Protein AF-A0A2A8V6V7-F1 (afdb_monomer)

Solvent-accessible surface area (backbone atoms only — not comparable to full-atom values): 4788 Å² total; per-residue (Å²): 134,92,74,62,65,67,46,78,47,44,54,91,47,57,87,46,46,67,57,55,50,50,55,56,75,75,45,101,62,98,70,81,55,43,80,45,65,41,82,74,92,80,58,86,99,54,74,82,51,65,73,60,51,50,46,37,39,74,71,58,78,38,92,40,75,86,27,92,87,50,91,113

Foldseek 3Di:
DPPAQEAEEAPVCPVVQVVLQVVVVPDPDPDDHHYDHDHDDDDPPADPDPVVLVVCQVVVVAPHCPGPRHPD

Nearest PDB structures (foldseek):
  1gsg-assembly1_P  TM=9.959E-01  e=1.676E-07  Escherichia coli
  5bnz-assembly2_B  TM=9.295E-01  e=1.114E-07  Pseudomonas aeruginosa PAO1
  4jxx-assembly1_A  TM=9.944E-01  e=3.795E-07  Escherichia coli K-12
  2re8-assembly1_A  TM=9.909E-01  e=4.063E-07  Escherichia coli
  1qrt-assembly1_A  TM=9.954E-01  e=7.498E-07  Escherichia coli

Sequence (72 aa):
IEGITHSLCSLEFEDHRPLYDWVLDNISIGHHPQQIEFSRLELLYALTSKRKLQALVNDGAVTGWDDPRMPT

Structure (mmCIF, N/CA/C/O backbone):
data_AF-A0A2A8V6V7-F1
#
_entry.id   AF-A0A2A8V6V7-F1
#
loop_
_atom_site.group_PDB
_atom_site.id
_atom_site.type_symbol
_atom_site.label_atom_id
_atom_site.label_alt_id
_atom_site.label_comp_id
_atom_site.label_asym_id
_atom_site.label_entity_id
_atom_site.label_seq_id
_atom_site.pdbx_PDB_ins_code
_atom_site.Cartn_x
_atom_site.Cartn_y
_atom_site.Cartn_z
_atom_site.occupancy
_atom_site.B_iso_or_equiv
_atom_site.auth_seq_id
_atom_site.auth_comp_id
_atom_site.auth_asym_id
_atom_site.auth_atom_id
_atom_site.pdbx_PDB_model_num
ATOM 1 N N . ILE A 1 1 ? 14.251 5.285 -10.678 1.00 83.38 1 ILE A N 1
ATOM 2 C CA . ILE A 1 1 ? 14.804 6.649 -10.460 1.00 83.38 1 ILE A CA 1
ATOM 3 C C . ILE A 1 1 ? 15.488 6.736 -9.097 1.00 83.38 1 ILE A C 1
ATOM 5 O O . ILE A 1 1 ? 16.662 7.059 -9.055 1.00 83.38 1 ILE A O 1
ATOM 9 N N . GLU A 1 2 ? 14.809 6.366 -8.011 1.00 92.56 2 GLU A N 1
ATOM 10 C CA . GLU A 1 2 ? 15.315 6.442 -6.623 1.00 92.56 2 GLU A CA 1
ATOM 11 C C . GLU A 1 2 ? 16.374 5.384 -6.236 1.00 92.56 2 GLU A C 1
ATOM 13 O O . GLU A 1 2 ? 16.787 5.316 -5.086 1.00 92.56 2 GLU A O 1
ATOM 18 N N . GLY A 1 3 ? 16.817 4.537 -7.173 1.00 90.44 3 GLY A N 1
ATOM 19 C CA . GLY A 1 3 ? 17.810 3.490 -6.892 1.00 90.44 3 GLY A CA 1
ATOM 20 C C . GLY A 1 3 ? 17.296 2.325 -6.033 1.00 90.44 3 GLY A C 1
ATOM 21 O O . GLY A 1 3 ? 18.098 1.603 -5.448 1.00 90.44 3 GLY A O 1
ATOM 22 N N . ILE A 1 4 ? 15.975 2.128 -5.952 1.00 93.88 4 ILE A N 1
ATOM 23 C CA . ILE A 1 4 ? 15.371 0.984 -5.258 1.00 93.88 4 ILE A CA 1
ATOM 24 C C . ILE A 1 4 ? 15.865 -0.328 -5.879 1.00 93.88 4 ILE A C 1
ATOM 26 O O . ILE A 1 4 ? 15.822 -0.497 -7.094 1.00 93.88 4 ILE A O 1
ATOM 30 N N . THR A 1 5 ? 16.314 -1.261 -5.039 1.00 93.69 5 THR A N 1
ATOM 31 C CA . THR A 1 5 ? 16.704 -2.616 -5.466 1.00 93.69 5 THR A CA 1
ATOM 32 C C . THR A 1 5 ? 15.538 -3.595 -5.349 1.00 93.69 5 THR A C 1
ATOM 34 O O . THR A 1 5 ? 15.293 -4.374 -6.267 1.00 93.69 5 THR A O 1
ATOM 37 N N . HIS A 1 6 ? 14.784 -3.501 -4.250 1.00 95.75 6 HIS A N 1
ATOM 38 C CA . HIS A 1 6 ? 13.633 -4.346 -3.943 1.00 95.75 6 HIS A CA 1
ATOM 39 C C . HIS A 1 6 ? 12.448 -3.463 -3.551 1.00 95.75 6 HIS A C 1
ATOM 41 O O . HIS A 1 6 ? 12.497 -2.752 -2.546 1.00 95.75 6 HIS A O 1
ATOM 47 N N . SER A 1 7 ? 11.397 -3.490 -4.364 1.00 96.00 7 SER A N 1
ATOM 48 C CA . SER A 1 7 ? 10.137 -2.807 -4.098 1.00 96.00 7 SER A CA 1
ATOM 49 C C . SER A 1 7 ? 9.227 -3.748 -3.315 1.00 96.00 7 SER A C 1
ATOM 51 O O . SER A 1 7 ? 8.718 -4.724 -3.858 1.00 96.00 7 SER A O 1
ATOM 53 N N . LEU A 1 8 ? 9.074 -3.495 -2.015 1.00 95.75 8 LEU A N 1
ATOM 54 C CA . LEU A 1 8 ? 8.265 -4.334 -1.134 1.00 95.75 8 LEU A CA 1
ATOM 55 C C . LEU A 1 8 ? 6.832 -3.797 -1.073 1.00 95.75 8 LEU A C 1
ATOM 57 O O . LEU A 1 8 ? 6.626 -2.637 -0.712 1.00 95.75 8 LEU A O 1
ATOM 61 N N . CYS A 1 9 ? 5.846 -4.631 -1.390 1.00 95.44 9 CYS A N 1
ATOM 62 C CA . CYS A 1 9 ? 4.434 -4.246 -1.371 1.00 95.44 9 CYS A CA 1
ATOM 63 C C . CYS A 1 9 ? 3.526 -5.377 -0.865 1.00 95.44 9 CYS A C 1
ATOM 65 O O . CYS A 1 9 ? 3.985 -6.451 -0.486 1.00 95.44 9 CYS A O 1
ATOM 67 N N . SER A 1 10 ? 2.224 -5.124 -0.778 1.00 94.38 10 SER A N 1
ATOM 68 C CA . SER A 1 10 ? 1.241 -6.111 -0.329 1.00 94.38 10 SER A CA 1
ATOM 69 C C . SER A 1 10 ? 0.823 -7.076 -1.448 1.00 94.38 10 SER A C 1
ATOM 71 O O . SER A 1 10 ? 0.868 -6.729 -2.624 1.00 94.38 10 SER A O 1
ATOM 73 N 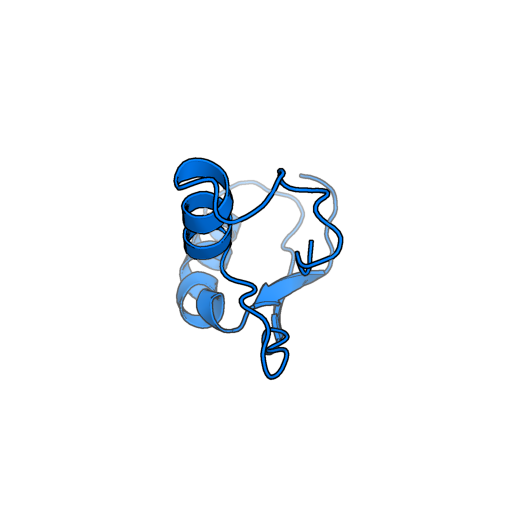N . LEU A 1 11 ? 0.338 -8.271 -1.075 1.00 93.56 11 LEU A N 1
ATOM 74 C CA . LEU A 1 11 ? -0.148 -9.313 -2.008 1.00 93.56 11 LEU A CA 1
ATOM 75 C C . LEU A 1 11 ? -1.181 -8.835 -3.040 1.00 93.56 11 LEU A C 1
ATOM 77 O O . LEU A 1 11 ? -1.267 -9.387 -4.127 1.00 93.56 11 LEU A O 1
ATOM 81 N N . GLU A 1 12 ? -1.948 -7.791 -2.737 1.00 92.56 12 GLU A N 1
ATOM 82 C CA . GLU A 1 12 ? -2.917 -7.203 -3.673 1.00 92.56 12 GLU A CA 1
ATOM 83 C C . GLU A 1 12 ? -2.288 -6.584 -4.936 1.00 92.56 12 GLU A C 1
ATOM 85 O O . GLU A 1 12 ? -3.001 -6.266 -5.887 1.00 92.56 12 GLU A O 1
ATOM 90 N N . PHE A 1 13 ? -0.962 -6.437 -4.965 1.00 94.50 13 PHE A N 1
ATOM 91 C CA . PHE A 1 13 ? -0.212 -5.931 -6.110 1.00 94.50 13 PHE A CA 1
ATOM 92 C C . PHE A 1 13 ? 0.454 -7.018 -6.964 1.00 94.50 13 PHE A C 1
ATOM 94 O O . PHE A 1 13 ? 1.098 -6.674 -7.953 1.00 94.50 13 PHE A O 1
ATOM 101 N N . GLU A 1 14 ? 0.263 -8.304 -6.657 1.00 93.38 14 GLU A N 1
ATOM 102 C CA . GLU A 1 14 ? 0.875 -9.406 -7.417 1.00 93.38 14 GLU A CA 1
ATOM 103 C C . GLU A 1 14 ? 0.490 -9.363 -8.908 1.00 93.38 14 GLU A C 1
ATOM 105 O O . GLU A 1 14 ? 1.362 -9.353 -9.777 1.00 93.38 14 GLU A O 1
ATOM 110 N N . ASP A 1 15 ? -0.801 -9.192 -9.211 1.00 93.69 15 ASP A N 1
ATOM 111 C CA . ASP A 1 15 ? -1.306 -9.065 -10.589 1.00 93.69 15 ASP A CA 1
ATOM 112 C C . ASP A 1 15 ? -0.799 -7.806 -11.315 1.00 93.69 15 ASP A C 1
ATOM 114 O O . ASP A 1 15 ? -0.886 -7.706 -12.540 1.00 93.69 15 ASP A O 1
ATOM 118 N N . HIS A 1 16 ? -0.264 -6.828 -10.577 1.00 94.94 16 HIS A N 1
ATOM 119 C CA . HIS A 1 16 ? 0.294 -5.603 -11.147 1.00 94.94 16 HIS A CA 1
ATOM 120 C C . HIS A 1 16 ? 1.765 -5.762 -11.543 1.00 94.94 16 HIS A C 1
ATOM 122 O O . HIS A 1 16 ? 2.265 -4.941 -12.314 1.00 94.94 16 HIS A O 1
ATOM 128 N N . ARG A 1 17 ? 2.457 -6.811 -11.076 1.00 94.25 17 ARG A N 1
ATOM 129 C CA . ARG A 1 17 ? 3.871 -7.041 -11.395 1.00 94.25 17 ARG A CA 1
ATOM 130 C C . ARG A 1 17 ? 4.149 -7.109 -12.905 1.00 94.25 17 ARG A C 1
ATOM 132 O O . ARG A 1 17 ? 5.056 -6.411 -13.346 1.00 94.25 17 ARG A O 1
ATOM 139 N N . PRO A 1 18 ? 3.355 -7.814 -13.740 1.00 96.06 18 PRO A N 1
ATOM 140 C CA . PRO A 1 18 ? 3.587 -7.825 -15.186 1.00 96.06 18 PRO A CA 1
ATOM 141 C C . PRO A 1 18 ? 3.505 -6.432 -15.820 1.00 96.06 18 PRO A C 1
ATOM 143 O O . PRO A 1 18 ? 4.226 -6.142 -16.769 1.00 96.06 18 PRO A O 1
ATOM 146 N N . LEU A 1 19 ? 2.636 -5.559 -15.298 1.00 96.38 19 LEU A N 1
ATOM 147 C CA . LEU A 1 19 ? 2.543 -4.173 -15.754 1.00 96.38 19 LEU A CA 1
ATOM 148 C C . LEU A 1 19 ? 3.742 -3.347 -15.275 1.00 96.38 19 LEU A C 1
ATOM 150 O O . LEU A 1 19 ? 4.248 -2.523 -16.033 1.00 96.38 19 LEU A O 1
ATOM 154 N N . TYR A 1 20 ? 4.192 -3.565 -14.037 1.00 95.94 20 TYR A N 1
ATOM 155 C CA . TYR A 1 20 ? 5.388 -2.932 -13.483 1.00 95.94 20 TYR A CA 1
ATOM 156 C C . TYR A 1 20 ? 6.620 -3.241 -14.343 1.00 95.94 20 TYR A C 1
ATOM 158 O O . TYR A 1 20 ? 7.286 -2.316 -14.809 1.00 95.94 20 TYR A O 1
ATOM 166 N N . ASP A 1 21 ? 6.844 -4.523 -14.635 1.00 94.69 21 ASP A N 1
ATOM 167 C CA . ASP A 1 21 ? 7.945 -4.993 -15.479 1.00 94.69 21 ASP A CA 1
ATOM 168 C C . ASP A 1 21 ? 7.798 -4.468 -16.914 1.00 94.69 21 ASP A C 1
ATOM 170 O O . ASP A 1 21 ? 8.737 -3.897 -17.462 1.00 94.69 21 ASP A O 1
ATOM 174 N N . TRP A 1 22 ? 6.592 -4.528 -17.497 1.00 96.81 22 TRP A N 1
ATOM 175 C CA . TRP A 1 22 ? 6.346 -3.989 -18.838 1.00 96.81 22 TRP A CA 1
ATOM 176 C C . TRP A 1 22 ? 6.715 -2.505 -18.939 1.00 96.81 22 TRP A C 1
ATOM 178 O O . TRP A 1 22 ? 7.347 -2.094 -19.910 1.00 96.81 22 TRP A O 1
ATOM 188 N N . VAL A 1 23 ? 6.361 -1.681 -17.949 1.00 96.31 23 VAL A N 1
ATOM 189 C CA . VAL A 1 23 ? 6.738 -0.260 -17.962 1.00 96.31 23 VAL A CA 1
ATOM 190 C C . VAL A 1 23 ? 8.256 -0.097 -17.918 1.00 96.31 23 VAL A C 1
ATOM 192 O O . VAL A 1 23 ? 8.779 0.732 -18.661 1.00 96.31 23 VAL A O 1
ATOM 195 N N . LEU A 1 24 ? 8.963 -0.868 -17.087 1.00 94.06 24 LEU A N 1
ATOM 196 C CA . LEU A 1 24 ? 10.423 -0.794 -16.981 1.00 94.06 24 LEU A CA 1
ATOM 197 C C . LEU A 1 24 ? 11.131 -1.276 -18.254 1.00 94.06 24 LEU A C 1
ATOM 199 O O . LEU A 1 24 ? 12.108 -0.652 -18.665 1.00 94.06 24 LEU A O 1
ATOM 203 N N . ASP A 1 25 ? 10.607 -2.313 -18.903 1.00 94.75 25 ASP A N 1
ATOM 204 C CA . ASP A 1 25 ? 11.147 -2.878 -20.143 1.00 94.75 25 ASP A CA 1
ATOM 205 C C . ASP A 1 25 ? 10.954 -1.956 -21.358 1.00 94.75 25 ASP A C 1
ATOM 207 O O . ASP A 1 25 ? 11.727 -2.003 -22.316 1.00 94.75 25 ASP A O 1
ATOM 211 N N . ASN A 1 26 ? 9.925 -1.102 -21.338 1.00 96.56 26 ASN A N 1
ATOM 212 C CA . ASN A 1 26 ? 9.572 -0.229 -22.464 1.00 96.56 26 ASN A CA 1
ATOM 213 C C . ASN A 1 26 ? 10.156 1.191 -22.361 1.00 96.56 26 ASN A C 1
ATOM 215 O O . ASN A 1 26 ? 9.910 2.021 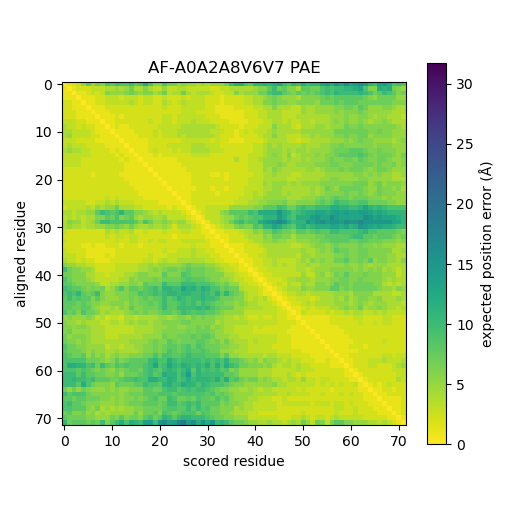-23.241 1.00 96.56 26 ASN A O 1
ATOM 219 N N . ILE A 1 27 ? 10.934 1.493 -21.318 1.00 95.44 27 ILE A N 1
ATOM 220 C CA . ILE A 1 27 ? 11.584 2.797 -21.136 1.00 95.44 27 ILE A CA 1
ATOM 221 C C . ILE A 1 27 ? 13.102 2.651 -21.015 1.00 95.44 27 ILE A C 1
ATOM 223 O O . ILE A 1 27 ? 13.625 1.665 -20.510 1.00 95.44 27 ILE A O 1
ATOM 227 N N . SER A 1 28 ? 13.839 3.685 -21.419 1.00 92.81 28 SER A N 1
ATOM 228 C CA . SER A 1 28 ? 15.294 3.725 -21.244 1.00 92.81 28 SER A CA 1
ATOM 229 C C . SER A 1 28 ? 15.658 4.067 -19.796 1.00 92.81 28 SER A C 1
ATOM 231 O O . SER A 1 28 ? 15.915 5.229 -19.470 1.00 92.81 28 SER A O 1
ATOM 233 N N . ILE A 1 29 ? 15.681 3.063 -18.918 1.00 91.81 29 ILE A N 1
ATOM 234 C CA . ILE A 1 29 ? 16.090 3.198 -17.515 1.00 91.81 29 ILE A CA 1
ATOM 235 C C . ILE A 1 29 ? 17.253 2.256 -17.187 1.00 91.81 29 ILE A C 1
ATOM 237 O O . ILE A 1 29 ? 17.275 1.098 -17.579 1.00 91.81 29 ILE A O 1
ATOM 241 N N . GLY A 1 30 ? 18.252 2.755 -16.453 1.00 87.75 30 GLY A N 1
ATOM 242 C CA . GLY A 1 30 ? 19.454 1.977 -16.113 1.00 87.75 30 GLY A CA 1
ATOM 243 C C . GLY A 1 30 ? 19.282 0.977 -14.963 1.00 87.75 30 GLY A C 1
ATOM 244 O O . GLY A 1 30 ? 20.265 0.389 -14.530 1.00 87.75 30 GLY A O 1
ATOM 245 N N . HIS A 1 31 ? 18.073 0.835 -14.415 1.00 89.06 31 HIS A N 1
ATOM 246 C CA . HIS A 1 31 ? 17.810 0.025 -13.226 1.00 89.06 31 HIS A CA 1
ATOM 247 C C . HIS A 1 31 ? 16.435 -0.630 -13.339 1.00 89.06 31 HIS A C 1
ATOM 249 O O . HIS A 1 31 ? 15.470 0.054 -13.678 1.00 89.06 31 HIS A O 1
ATOM 255 N N . HIS A 1 32 ? 16.356 -1.911 -12.979 1.00 92.38 32 HIS A N 1
ATOM 256 C CA . HIS A 1 32 ? 15.130 -2.707 -12.993 1.00 92.38 32 HIS A CA 1
ATOM 257 C C . HIS A 1 32 ? 14.869 -3.290 -11.589 1.00 92.38 32 HIS A C 1
ATOM 259 O O . HIS A 1 32 ? 15.325 -4.401 -11.292 1.00 92.38 32 HIS A O 1
ATOM 265 N N . PRO A 1 33 ? 14.226 -2.525 -10.682 1.00 95.06 33 PRO A N 1
ATOM 266 C CA . PRO A 1 33 ? 13.911 -3.001 -9.337 1.00 95.06 33 PRO A CA 1
ATOM 267 C C . PRO A 1 33 ? 13.030 -4.250 -9.386 1.00 95.06 33 PRO A C 1
ATOM 269 O O . PRO A 1 33 ? 12.205 -4.392 -10.282 1.00 95.06 33 PRO A O 1
ATOM 272 N N . GLN A 1 34 ? 13.181 -5.1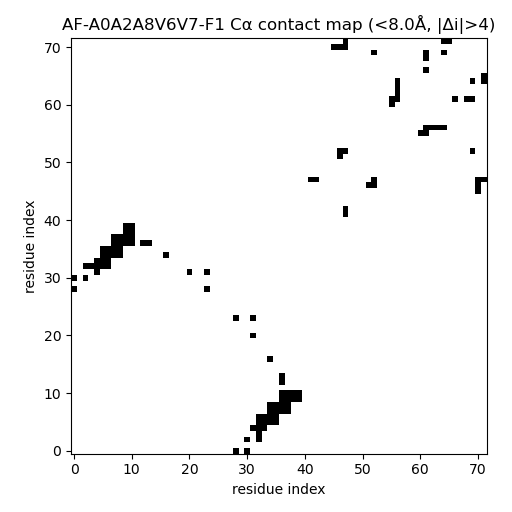40 -8.409 1.00 93.50 34 GLN A N 1
ATOM 273 C CA . GLN A 1 34 ? 12.324 -6.321 -8.286 1.00 93.50 34 GLN A CA 1
ATOM 274 C C . GLN A 1 34 ? 11.163 -6.026 -7.337 1.00 93.50 34 GLN A C 1
ATOM 276 O O . GLN A 1 34 ? 11.401 -5.585 -6.209 1.00 93.50 34 GLN A O 1
ATOM 281 N N . GLN A 1 35 ? 9.925 -6.273 -7.767 1.00 95.38 35 GLN A N 1
ATOM 282 C CA . GLN A 1 35 ? 8.761 -6.209 -6.882 1.00 95.38 35 GLN A CA 1
ATOM 283 C C . GLN A 1 35 ? 8.634 -7.514 -6.084 1.00 95.38 35 GLN A C 1
ATOM 285 O O . GLN A 1 35 ? 8.733 -8.605 -6.645 1.00 95.38 35 GLN A O 1
ATOM 290 N N . ILE A 1 36 ? 8.441 -7.394 -4.770 1.00 95.06 36 ILE A N 1
ATOM 291 C CA . ILE A 1 36 ? 8.241 -8.516 -3.850 1.00 95.06 36 ILE A CA 1
ATOM 292 C C . ILE A 1 36 ? 7.035 -8.214 -2.966 1.00 95.06 36 ILE A C 1
ATOM 294 O O . ILE A 1 36 ? 6.986 -7.202 -2.264 1.00 95.06 36 ILE A O 1
ATOM 298 N N . GLU A 1 37 ? 6.072 -9.120 -2.978 1.00 96.94 37 GLU A N 1
ATOM 299 C CA . GLU A 1 37 ? 4.812 -9.000 -2.272 1.00 96.94 37 GLU A CA 1
ATOM 300 C C . GLU A 1 37 ? 4.827 -9.810 -0.975 1.00 96.94 37 GLU A C 1
ATOM 302 O O . GLU A 1 37 ? 5.371 -10.912 -0.894 1.00 96.94 37 GLU A O 1
ATOM 307 N N . PHE A 1 38 ? 4.180 -9.274 0.054 1.00 95.50 38 PHE A N 1
ATOM 308 C CA . PHE A 1 38 ? 3.970 -9.956 1.325 1.00 95.50 38 PHE A CA 1
ATOM 309 C C . PHE A 1 38 ? 2.548 -9.725 1.843 1.00 95.50 38 PHE A C 1
ATOM 311 O O . PHE A 1 38 ? 1.830 -8.813 1.422 1.00 95.50 38 PHE A O 1
ATOM 318 N N . SER A 1 39 ? 2.087 -10.590 2.745 1.00 92.31 39 SER A N 1
ATOM 319 C CA . SER A 1 39 ? 0.751 -10.462 3.329 1.00 92.31 39 SER A CA 1
ATOM 320 C C . SER A 1 39 ? 0.628 -9.176 4.144 1.00 92.31 39 SER A C 1
ATOM 322 O O . SER A 1 39 ? 1.525 -8.844 4.920 1.00 92.31 39 SER A O 1
ATOM 324 N N . ARG A 1 40 ? -0.511 -8.486 4.035 1.00 90.56 40 ARG A N 1
ATOM 325 C CA . ARG A 1 40 ? -0.803 -7.341 4.904 1.00 90.56 40 ARG A CA 1
ATOM 326 C C . ARG A 1 40 ? -0.934 -7.757 6.364 1.00 90.56 40 ARG A C 1
ATOM 328 O O . ARG A 1 40 ? -1.338 -8.875 6.675 1.00 90.56 40 ARG A O 1
ATOM 335 N N . LEU A 1 41 ? -0.659 -6.806 7.251 1.00 89.50 41 LEU A N 1
ATOM 336 C CA . LEU A 1 41 ? -0.993 -6.925 8.661 1.00 89.50 41 LEU A CA 1
ATOM 337 C C . LEU A 1 41 ? -2.507 -6.767 8.852 1.00 89.50 41 LEU A C 1
ATOM 339 O O . LEU A 1 41 ? -3.076 -5.727 8.522 1.00 89.50 41 LEU A O 1
ATOM 343 N N . GLU A 1 42 ? -3.130 -7.776 9.450 1.00 86.38 42 GLU A N 1
ATOM 344 C CA . GLU A 1 42 ? -4.517 -7.735 9.907 1.00 86.38 42 GLU A CA 1
ATOM 345 C C . GLU A 1 42 ? -4.525 -7.844 11.437 1.00 86.38 42 GLU A C 1
ATOM 347 O O . GLU A 1 42 ? -4.115 -8.857 12.008 1.00 86.38 42 GLU A O 1
ATOM 352 N N . LEU A 1 43 ? -4.952 -6.775 12.113 1.00 87.50 43 LEU A N 1
ATOM 353 C CA . LEU A 1 43 ? -5.062 -6.726 13.570 1.00 87.50 43 LEU A CA 1
ATOM 354 C C . LEU A 1 43 ? -6.472 -7.138 13.994 1.00 87.50 43 LEU A C 1
ATOM 356 O O . LEU A 1 43 ? -7.467 -6.578 13.533 1.00 87.50 43 LEU A O 1
ATOM 360 N N . LEU A 1 44 ? -6.570 -8.096 14.915 1.00 88.38 44 LEU A N 1
ATOM 361 C CA . LEU A 1 44 ? -7.857 -8.477 15.493 1.00 88.38 44 LEU A CA 1
ATOM 362 C C . LEU A 1 44 ? -8.467 -7.290 16.251 1.00 88.38 44 LEU A C 1
ATOM 364 O O . LEU A 1 44 ? -7.772 -6.588 16.980 1.00 88.38 44 LEU A O 1
ATOM 368 N N . TYR A 1 45 ? -9.779 -7.094 16.086 1.00 86.94 45 TYR A N 1
ATOM 369 C CA . TYR A 1 45 ? -10.569 -6.013 16.697 1.00 86.94 45 TYR A CA 1
ATOM 370 C C . TYR A 1 45 ? -10.190 -4.578 16.295 1.00 86.94 45 TYR A C 1
ATOM 372 O O . TYR A 1 45 ? -10.749 -3.634 16.850 1.00 86.94 45 TYR A O 1
ATOM 380 N N . ALA A 1 46 ? -9.316 -4.391 15.303 1.00 87.94 46 ALA A N 1
ATOM 381 C CA . ALA A 1 46 ? -8.959 -3.076 14.783 1.00 87.94 46 ALA A CA 1
ATOM 382 C C . ALA A 1 46 ? -9.206 -2.991 13.271 1.00 87.94 46 ALA A C 1
ATOM 384 O O . ALA A 1 46 ? -9.007 -3.948 12.525 1.00 87.94 46 ALA A O 1
ATOM 385 N N . LEU A 1 47 ? -9.651 -1.824 12.801 1.00 87.00 47 LEU A N 1
ATOM 386 C CA . LEU A 1 47 ? -9.815 -1.547 11.375 1.00 87.00 47 LEU A CA 1
ATOM 387 C C . LEU A 1 47 ? -8.575 -0.817 10.861 1.00 87.00 47 LEU A C 1
ATOM 389 O O . LEU A 1 47 ? -8.312 0.299 11.277 1.00 87.00 47 LEU A O 1
ATOM 393 N N . THR A 1 48 ? -7.851 -1.398 9.910 1.00 88.12 48 THR A N 1
ATOM 394 C CA . THR A 1 48 ? -6.650 -0.777 9.309 1.00 88.12 48 THR A CA 1
ATOM 395 C C . THR A 1 48 ? -6.938 -0.090 7.970 1.00 88.12 48 THR A C 1
ATOM 397 O O . THR A 1 48 ? -6.115 0.648 7.433 1.00 88.12 48 THR A O 1
ATOM 400 N N . SER A 1 49 ? -8.134 -0.295 7.405 1.00 90.44 49 SER A N 1
ATOM 401 C CA . SER A 1 49 ? -8.522 0.320 6.135 1.00 90.44 49 SER A CA 1
ATOM 402 C C . SER A 1 49 ? -8.678 1.833 6.280 1.00 90.44 49 SER A C 1
ATOM 404 O O . SER A 1 49 ? -9.614 2.307 6.928 1.00 90.44 49 SER A O 1
ATOM 406 N N . LYS A 1 50 ? -7.833 2.589 5.569 1.00 91.81 50 LYS A N 1
ATOM 407 C CA . LYS A 1 50 ? -7.857 4.061 5.543 1.00 91.81 50 LYS A CA 1
ATOM 408 C C . LYS A 1 50 ? -9.248 4.641 5.270 1.00 91.81 50 LYS A C 1
ATOM 410 O O . LYS A 1 50 ? -9.653 5.582 5.940 1.00 91.81 50 LYS A O 1
ATOM 415 N N . ARG A 1 51 ? -10.015 4.050 4.343 1.00 93.75 51 ARG A N 1
ATOM 416 C CA . ARG A 1 51 ? -11.389 4.491 4.030 1.00 93.75 51 ARG A CA 1
ATOM 417 C C . ARG A 1 51 ? -12.326 4.360 5.233 1.00 93.75 51 ARG A C 1
ATOM 419 O O . ARG A 1 51 ? -13.147 5.240 5.462 1.00 93.75 51 ARG A O 1
ATOM 426 N N . LYS A 1 52 ? -12.228 3.256 5.983 1.00 91.75 52 LYS A N 1
ATOM 427 C CA . LYS A 1 52 ? -13.067 3.021 7.168 1.00 91.75 52 LYS A CA 1
ATOM 428 C C . LYS A 1 52 ? -12.651 3.928 8.325 1.00 91.75 52 LYS A C 1
ATOM 430 O O . LYS A 1 52 ? -13.516 4.505 8.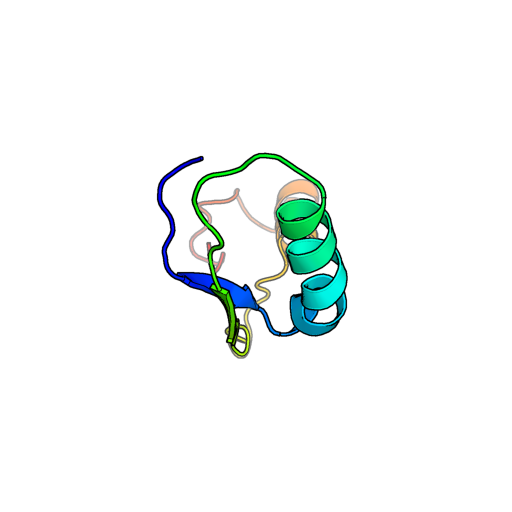966 1.00 91.75 52 LYS A O 1
ATOM 435 N N . LEU A 1 53 ? -11.347 4.098 8.543 1.00 92.94 53 LEU A N 1
ATOM 436 C CA . LEU A 1 53 ? -10.815 5.024 9.548 1.00 92.94 53 LEU A CA 1
ATOM 437 C C . LEU A 1 53 ? -11.247 6.467 9.272 1.00 92.94 53 LEU A C 1
ATOM 439 O O . LEU A 1 53 ? -11.714 7.157 10.170 1.00 92.94 53 LEU A O 1
ATOM 443 N N . GLN A 1 54 ? -11.190 6.892 8.011 1.00 94.44 54 GLN A N 1
ATOM 444 C CA . GLN A 1 54 ? -11.661 8.214 7.614 1.00 94.44 54 GLN A CA 1
ATOM 445 C C . GLN A 1 54 ? -13.163 8.398 7.865 1.00 94.44 54 GLN A C 1
ATOM 447 O O . GLN A 1 54 ? -13.571 9.480 8.271 1.00 94.44 54 GLN A O 1
ATOM 452 N N . ALA A 1 55 ? -13.980 7.359 7.666 1.00 94.12 55 ALA A N 1
ATOM 453 C CA . ALA A 1 55 ? -15.399 7.419 8.012 1.00 94.12 55 ALA A CA 1
ATOM 454 C C . ALA A 1 55 ? -15.604 7.641 9.521 1.00 94.12 55 ALA A C 1
ATOM 456 O O . ALA A 1 55 ? -16.377 8.512 9.890 1.00 94.12 55 ALA A O 1
ATOM 457 N N . LEU A 1 56 ? -14.845 6.957 10.389 1.00 93.44 56 LEU A N 1
ATOM 458 C CA . LEU A 1 56 ? -14.926 7.165 11.845 1.00 93.44 56 LEU A CA 1
ATOM 459 C C . LEU A 1 56 ? -14.597 8.606 12.257 1.00 93.44 56 LEU A C 1
ATOM 461 O O . LEU A 1 56 ? -15.252 9.153 13.144 1.00 93.44 56 LEU A O 1
ATOM 465 N N . VAL A 1 57 ? -13.591 9.208 11.616 1.00 93.75 57 VAL A N 1
ATOM 466 C CA . VAL A 1 57 ? -13.208 10.607 11.851 1.00 93.75 57 VAL A CA 1
ATOM 467 C C . VAL A 1 57 ? -14.299 11.556 11.347 1.00 93.75 57 VAL A C 1
ATOM 469 O O . VAL A 1 57 ? -14.704 12.460 12.071 1.00 93.75 57 VAL A O 1
ATOM 472 N N . ASN A 1 58 ? -14.807 11.337 10.131 1.00 95.06 58 ASN A N 1
ATOM 473 C CA . ASN A 1 58 ? -15.833 12.188 9.523 1.00 95.06 58 ASN A CA 1
ATOM 474 C C . ASN A 1 58 ? -17.176 12.125 10.265 1.00 95.06 58 ASN A C 1
ATOM 476 O O . ASN A 1 58 ? -17.846 13.146 10.398 1.00 95.06 58 ASN A O 1
ATOM 480 N N . ASP A 1 59 ? -17.550 10.946 10.763 1.00 95.19 59 ASP A N 1
ATOM 481 C CA . ASP A 1 59 ? -18.793 10.716 11.504 1.00 95.19 59 ASP A CA 1
ATOM 482 C C . ASP A 1 59 ? -18.680 11.150 12.981 1.00 95.19 59 ASP A C 1
ATOM 484 O O . ASP A 1 59 ? -19.643 11.040 13.740 1.00 95.19 59 ASP A O 1
ATOM 488 N N . GLY A 1 60 ? -17.507 11.632 13.416 1.00 92.56 60 GLY A N 1
ATOM 489 C CA . GLY A 1 60 ? -17.261 12.095 14.785 1.00 92.56 60 GLY A CA 1
ATOM 490 C C . GLY A 1 60 ? -17.263 10.984 15.841 1.00 9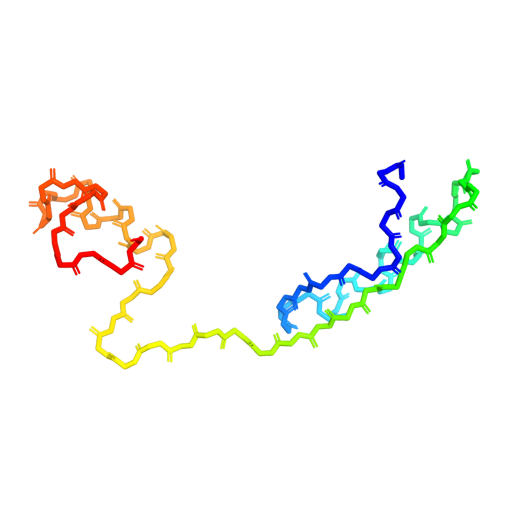2.56 60 GLY A C 1
ATOM 491 O O . GLY A 1 60 ? -17.350 11.269 17.035 1.00 92.56 60 GLY A O 1
ATOM 492 N N . ALA A 1 61 ? -17.165 9.713 15.432 1.00 93.19 61 ALA A N 1
ATOM 493 C CA . ALA A 1 61 ? -17.065 8.575 16.351 1.00 93.19 61 ALA A CA 1
ATOM 494 C C . ALA A 1 61 ? -15.739 8.584 17.144 1.00 93.19 61 ALA A C 1
ATOM 496 O O . ALA A 1 61 ? -15.656 8.054 18.261 1.00 93.19 61 ALA A O 1
ATOM 497 N N . VAL A 1 62 ? -14.711 9.215 16.570 1.00 94.00 62 VAL A N 1
ATOM 498 C CA . VAL A 1 62 ? -13.402 9.479 17.179 1.00 94.00 62 VAL A CA 1
ATOM 499 C C . VAL A 1 62 ? -13.087 10.973 17.186 1.00 94.00 62 VAL A C 1
ATOM 501 O O . VAL A 1 62 ? -13.621 11.728 16.377 1.00 94.00 62 VAL A O 1
ATOM 504 N N . THR A 1 63 ? -12.225 11.409 18.106 1.00 93.19 63 THR A N 1
ATOM 505 C CA . THR A 1 63 ? -11.836 12.823 18.244 1.00 93.19 63 THR A CA 1
ATOM 506 C C . THR A 1 63 ? -10.948 13.312 17.099 1.00 93.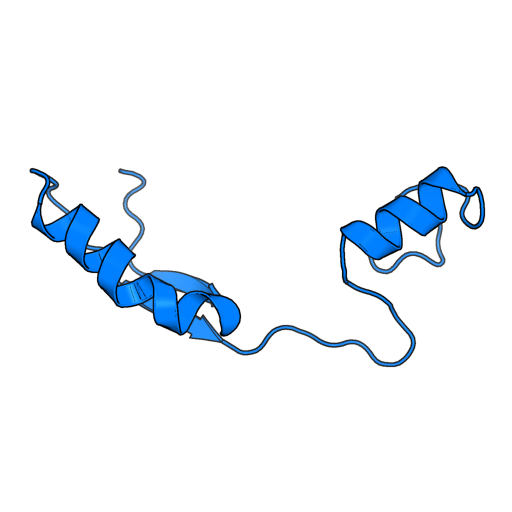19 63 THR A C 1
ATOM 508 O O . THR A 1 63 ? -10.841 14.518 16.883 1.00 93.19 63 THR A O 1
ATOM 511 N N . GLY A 1 64 ? -10.326 12.395 16.354 1.00 91.31 64 GLY A N 1
ATOM 512 C CA . GLY A 1 64 ? -9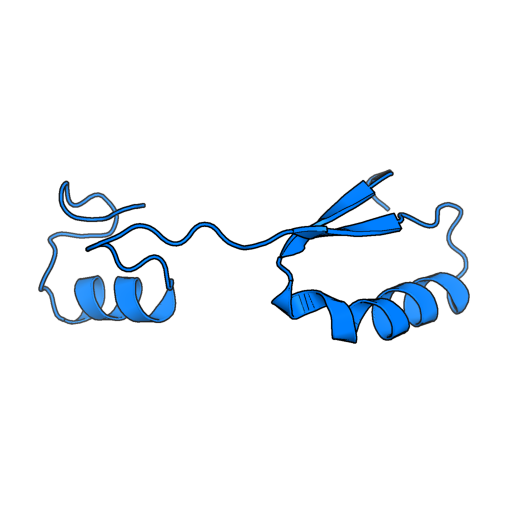.463 12.685 15.215 1.00 91.31 64 GLY A CA 1
ATOM 513 C C . GLY A 1 64 ? -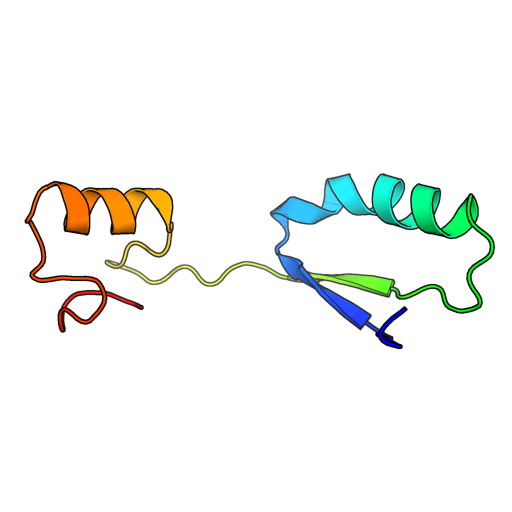8.633 11.468 14.810 1.00 91.31 64 GLY A C 1
ATOM 514 O O . GLY A 1 64 ? -8.883 10.356 15.272 1.00 91.31 64 GLY A O 1
ATOM 515 N N . TRP A 1 65 ? -7.636 11.684 13.948 1.00 93.06 65 TRP A N 1
ATOM 516 C CA . TRP A 1 65 ? -6.673 10.638 13.581 1.00 93.06 65 TRP A CA 1
ATOM 517 C C . TRP A 1 65 ? -5.817 10.210 14.777 1.00 93.06 65 TRP A C 1
ATOM 519 O O . TRP A 1 65 ? -5.575 9.026 14.930 1.00 93.06 65 TRP A O 1
ATOM 529 N N . ASP A 1 66 ? -5.478 11.139 15.674 1.00 93.00 66 ASP A N 1
ATOM 530 C CA . ASP A 1 66 ? -4.673 10.873 16.875 1.00 93.00 66 ASP A CA 1
ATOM 531 C C . ASP A 1 66 ? -5.505 10.396 18.089 1.00 93.00 66 ASP A C 1
ATOM 533 O O . ASP A 1 66 ? -5.042 10.448 19.231 1.00 93.00 66 ASP A O 1
ATOM 537 N N . ASP A 1 67 ? -6.764 9.984 17.889 1.00 94.62 67 ASP A N 1
ATOM 538 C CA . ASP A 1 67 ? -7.593 9.447 18.976 1.00 94.62 67 ASP A CA 1
ATOM 539 C C . ASP A 1 67 ? -6.948 8.160 19.537 1.00 94.62 67 ASP A C 1
ATOM 541 O O . ASP A 1 67 ? -6.617 7.272 18.752 1.00 94.62 67 ASP A O 1
ATOM 545 N N . PRO A 1 68 ? -6.810 7.985 20.870 1.00 93.38 68 PRO A N 1
ATOM 546 C CA . PRO A 1 68 ? -6.170 6.805 21.470 1.00 93.38 68 PRO A CA 1
ATOM 547 C C . PRO A 1 68 ? -6.779 5.446 21.088 1.00 93.38 68 PRO A C 1
ATOM 549 O O . PRO A 1 68 ? -6.195 4.404 21.379 1.00 93.38 68 PRO A O 1
ATOM 552 N N . ARG A 1 69 ? -7.980 5.439 20.497 1.00 91.56 69 ARG A N 1
ATOM 553 C CA . ARG A 1 69 ? -8.674 4.239 20.008 1.00 91.56 69 ARG A CA 1
ATOM 554 C C . ARG A 1 69 ? -8.325 3.896 18.554 1.00 91.56 69 ARG A C 1
ATOM 556 O O . ARG A 1 69 ? -8.718 2.827 18.086 1.00 91.56 69 ARG A O 1
ATOM 563 N N . MET A 1 70 ? -7.649 4.788 17.829 1.00 92.31 70 MET A N 1
ATOM 564 C CA . MET A 1 70 ? -7.269 4.598 16.429 1.00 92.31 70 MET A CA 1
ATOM 565 C C . MET A 1 70 ? -5.978 3.770 16.324 1.00 92.31 70 MET A C 1
ATOM 567 O O . MET A 1 70 ? -5.058 3.967 17.112 1.00 92.31 70 MET A O 1
ATOM 571 N N . PRO A 1 71 ? -5.874 2.844 15.353 1.00 88.25 71 PRO A N 1
ATOM 572 C CA . PRO A 1 71 ? -4.683 2.017 15.143 1.00 88.25 71 PRO A CA 1
ATOM 573 C C . PRO A 1 71 ? -3.646 2.688 14.219 1.00 88.25 71 PRO A C 1
ATOM 575 O O . PRO A 1 71 ? -2.959 1.995 13.467 1.00 88.25 71 PRO A O 1
ATOM 578 N N . THR A 1 72 ? -3.626 4.021 14.189 1.00 84.75 72 THR A N 1
ATOM 579 C CA . THR A 1 72 ? -2.852 4.870 13.263 1.00 84.75 72 THR A CA 1
ATOM 580 C C . THR A 1 72 ? -1.459 5.190 13.764 1.00 84.75 72 THR A C 1
ATOM 582 O O . THR A 1 72 ? -1.298 5.309 14.996 1.00 84.75 72 THR A O 1
#

Secondary structure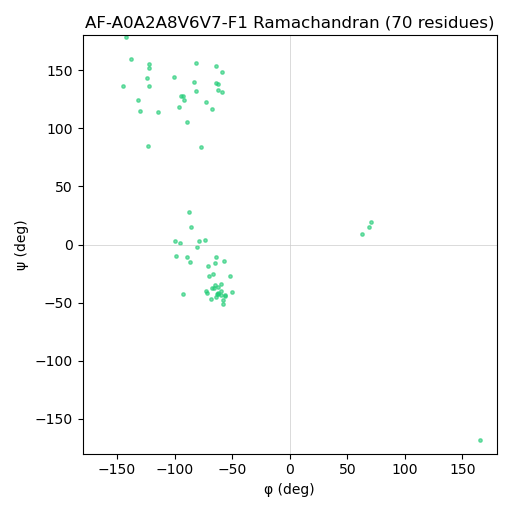 (DSSP, 8-state):
----SEEEEEGGGGGGHHHHHHHHHTS--S--PEEEEEPPP--TT----HHHHHHHHHTTSSSSTT-TT---

Radius of gyration: 17.77 Å; Cα contacts (8 Å, |Δi|>4): 60; chains: 1; bounding box: 38×23×44 Å

pLDDT: mean 92.73, std 3.02, range [83.38, 96.94]

Mean predicted aligned error: 4.67 Å